Protein AF-A0A6I3IWI5-F1 (afdb_monomer)

Sequence (112 aa):
MCNDRTSLEQSLKHREGRLNKEKRYHQLMQEDYEQISSKSERFLNDVSELMRNSEERYFFQDLESQHYQTTQKVRTYFQEEEAYLRQKEQRLEDDKEHLQRLKKKEEDKDGR

Radius of gyration: 25.05 Å; Cα contacts (8 Å, |Δi|>4): 32; chains: 1; bounding box: 50×17×76 Å

Secondary structure (DSSP, 8-state):
-HHHHHHHHHHHHHHHHHHHHHHHHHHHHHHHHHHHHHHHHHHHHHHHHHTTTSTTHHHHHHHHHHHHHHHHHHHHHHHHHHHHHHHHHHHHHHHHHHHHHHHHHHHHHHT-

Nearest PDB structures (foldseek):
  2y3a-assembly1_B  TM=8.501E-01  e=1.413E+00  Mus musculus
  3vkh-assembly2_B  TM=6.302E-01  e=3.420E+00  Dictyostelium discoideum

Foldseek 3Di:
DVPVLVVLVVVLVVLVVVLVVLVVVLVVVVVVCVVVLVVVLVVLVVVLVVCVPPPCNVVSVVVNVVSVVVVVVVVVVSVVSVVVSVVSVVVSVVSVVVSVVVVVVVVVVVVD

Mean predicted aligned error: 6.17 Å

Solvent-accessible surface area (backbone atoms only — not comparable to full-atom values): 6100 Å² total; per-residue (Å²): 122,72,67,62,55,55,49,50,54,53,50,50,54,51,52,50,55,49,49,55,51,52,53,52,50,52,51,51,55,50,54,52,47,54,56,51,50,56,51,51,53,50,51,47,50,57,49,38,61,74,28,64,88,45,89,61,30,63,59,43,55,50,50,47,51,52,50,52,54,50,50,53,51,54,52,49,51,52,53,52,51,52,52,51,51,50,53,54,50,52,54,51,51,53,52,50,52,50,51,53,55,51,53,52,59,48,53,70,57,69,74,108

Structure (mmCIF, N/CA/C/O backbone):
data_AF-A0A6I3IWI5-F1
#
_entry.id   AF-A0A6I3IWI5-F1
#
loop_
_atom_site.group_PDB
_atom_site.id
_atom_site.type_symbol
_atom_site.label_atom_id
_atom_site.label_alt_id
_atom_site.label_comp_id
_atom_site.label_asym_id
_atom_site.label_entity_id
_atom_site.label_seq_id
_atom_site.pdbx_PDB_ins_code
_atom_site.Cartn_x
_atom_site.Cartn_y
_atom_site.Cartn_z
_atom_site.occupancy
_atom_site.B_iso_or_equiv
_atom_site.auth_seq_id
_atom_site.auth_comp_id
_atom_site.auth_asym_id
_atom_site.auth_atom_id
_atom_site.pdbx_PDB_model_num
ATOM 1 N N . MET A 1 1 ? 23.553 8.649 -32.113 1.00 50.28 1 MET A N 1
ATOM 2 C CA . MET A 1 1 ? 22.478 7.781 -31.583 1.00 50.28 1 MET A CA 1
ATOM 3 C C . MET A 1 1 ? 22.813 7.139 -30.224 1.00 50.28 1 MET A C 1
ATOM 5 O O . MET A 1 1 ? 21.903 6.692 -29.551 1.00 50.28 1 MET A O 1
ATOM 9 N N . CYS A 1 2 ? 24.069 7.157 -29.744 1.00 54.78 2 CYS A N 1
ATOM 10 C CA . CYS A 1 2 ? 24.468 6.491 -28.486 1.00 54.78 2 CYS A CA 1
ATOM 11 C C . CYS A 1 2 ? 23.972 7.171 -27.178 1.00 54.78 2 CYS A C 1
ATOM 13 O O . CYS A 1 2 ? 23.863 6.526 -26.132 1.00 54.78 2 CYS A O 1
ATOM 15 N N . ASN A 1 3 ? 23.646 8.469 -27.226 1.00 61.12 3 ASN A N 1
ATOM 16 C CA . ASN A 1 3 ? 23.264 9.246 -26.036 1.00 61.12 3 ASN A CA 1
ATOM 17 C C . ASN A 1 3 ? 21.834 8.944 -25.558 1.00 61.12 3 ASN A C 1
ATOM 19 O O . ASN A 1 3 ? 21.601 8.869 -24.352 1.00 61.12 3 ASN A O 1
ATOM 23 N N . ASP A 1 4 ? 20.902 8.695 -26.482 1.00 68.94 4 ASP A N 1
ATOM 24 C CA . ASP A 1 4 ? 19.492 8.457 -26.149 1.00 68.94 4 ASP A CA 1
ATOM 25 C C . ASP A 1 4 ? 1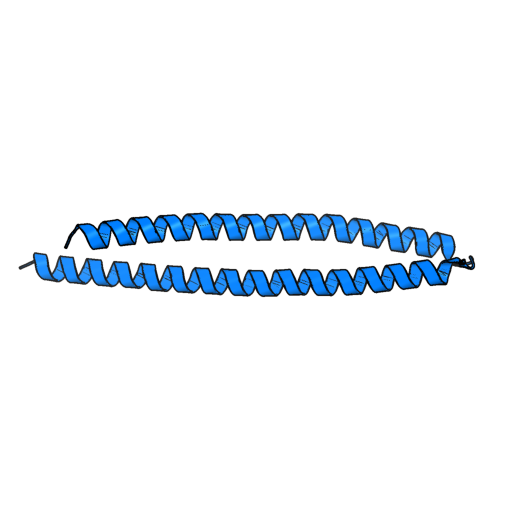9.295 7.084 -25.489 1.00 68.94 4 ASP A C 1
ATOM 27 O O . ASP A 1 4 ? 18.553 6.956 -24.517 1.00 68.94 4 ASP A O 1
ATOM 31 N N . ARG A 1 5 ? 20.041 6.065 -25.940 1.00 72.75 5 ARG A N 1
ATOM 32 C CA . ARG A 1 5 ? 20.016 4.710 -25.364 1.00 72.7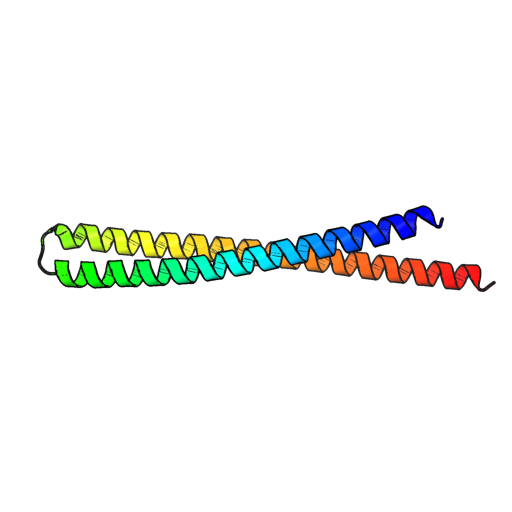5 5 ARG A CA 1
ATOM 33 C C . ARG A 1 5 ? 20.565 4.671 -23.941 1.00 72.75 5 ARG A C 1
ATOM 35 O O . ARG A 1 5 ? 19.932 4.113 -23.049 1.00 72.75 5 ARG A O 1
ATOM 42 N N . THR A 1 6 ? 21.722 5.294 -23.730 1.00 76.69 6 THR A N 1
ATOM 43 C CA . THR A 1 6 ? 22.362 5.364 -22.408 1.00 76.69 6 THR A CA 1
ATOM 44 C C . THR A 1 6 ? 21.481 6.138 -21.421 1.00 76.69 6 THR A C 1
ATOM 46 O O . THR A 1 6 ? 21.349 5.749 -20.261 1.00 76.69 6 THR A O 1
ATOM 49 N N . SER A 1 7 ? 20.814 7.199 -21.890 1.00 83.62 7 SER A N 1
ATOM 50 C CA . SER A 1 7 ? 19.838 7.951 -21.094 1.00 83.62 7 SER A CA 1
ATOM 51 C C . SER A 1 7 ? 18.613 7.101 -20.728 1.00 83.62 7 SER A C 1
ATOM 53 O O . SER A 1 7 ? 18.188 7.098 -19.569 1.00 83.62 7 SER A O 1
ATOM 55 N N . LEU A 1 8 ? 18.085 6.315 -21.674 1.00 84.75 8 LEU A N 1
ATOM 56 C CA . LEU A 1 8 ? 16.951 5.421 -21.436 1.00 84.75 8 LEU A CA 1
ATOM 57 C C . LEU A 1 8 ? 17.292 4.317 -20.419 1.00 84.75 8 LEU A C 1
ATOM 59 O O . LEU A 1 8 ? 16.519 4.067 -19.498 1.00 84.75 8 LEU A O 1
ATOM 63 N N . GLU A 1 9 ? 18.471 3.704 -20.531 1.00 89.00 9 GLU A N 1
ATOM 64 C CA . GLU A 1 9 ? 18.971 2.697 -19.583 1.00 89.00 9 GLU A CA 1
ATOM 65 C C . GLU A 1 9 ? 19.094 3.245 -18.157 1.00 89.00 9 GLU A C 1
ATOM 67 O O . GLU A 1 9 ? 18.645 2.614 -17.196 1.00 89.00 9 GLU A O 1
ATOM 72 N N . GLN A 1 10 ? 19.671 4.441 -18.010 1.00 90.38 10 GLN A N 1
ATOM 73 C CA . GLN A 1 10 ? 19.795 5.104 -16.712 1.00 90.38 10 GLN A CA 1
ATOM 74 C C . GLN A 1 10 ? 18.425 5.460 -16.126 1.00 90.38 10 GLN A C 1
ATOM 76 O O . GLN A 1 10 ? 18.193 5.249 -14.933 1.00 90.38 10 GLN A O 1
ATOM 81 N N . SER A 1 11 ? 17.504 5.946 -16.964 1.00 91.81 11 SER A N 1
ATOM 82 C CA . SER A 1 11 ? 16.126 6.253 -16.572 1.00 91.81 11 SER A CA 1
ATOM 83 C C . SER A 1 11 ? 15.387 5.008 -16.073 1.00 91.81 11 SER A C 1
ATOM 85 O O . SER A 1 11 ? 14.784 5.040 -14.997 1.00 91.81 11 SER A O 1
ATOM 87 N N . LEU A 1 12 ? 15.494 3.882 -16.787 1.00 94.06 12 LEU A N 1
ATOM 88 C CA . LEU A 1 12 ? 14.871 2.619 -16.384 1.00 94.06 12 LEU A CA 1
ATOM 89 C C . LEU A 1 12 ? 15.437 2.097 -15.069 1.00 94.06 12 LEU A C 1
ATOM 91 O O . LEU A 1 12 ? 14.666 1.767 -14.170 1.00 94.06 12 LEU A O 1
ATOM 95 N N . LYS A 1 13 ? 16.763 2.113 -14.906 1.00 94.88 13 LYS A N 1
ATOM 96 C CA . LYS A 1 13 ? 17.412 1.711 -13.652 1.00 94.88 13 LYS A CA 1
ATOM 97 C C . LYS A 1 13 ? 16.968 2.582 -12.475 1.00 94.88 13 LYS A C 1
ATOM 99 O O . LYS A 1 13 ? 16.735 2.079 -11.376 1.00 94.88 13 LYS A O 1
ATOM 104 N N . HIS A 1 14 ? 16.834 3.891 -12.689 1.00 94.19 14 HIS A N 1
ATOM 105 C CA . HIS A 1 14 ? 16.351 4.803 -11.656 1.00 94.19 14 HIS A CA 1
ATOM 106 C C . HIS A 1 14 ? 14.885 4.524 -11.289 1.00 94.19 14 HIS A C 1
ATOM 108 O O . HIS A 1 14 ? 14.552 4.439 -10.105 1.00 94.19 14 HIS A O 1
ATOM 114 N N . ARG A 1 15 ? 14.015 4.341 -12.290 1.00 95.69 15 ARG A N 1
ATOM 115 C CA . ARG A 1 15 ? 12.596 4.004 -12.092 1.00 95.69 15 ARG A CA 1
ATOM 116 C C . ARG A 1 15 ? 12.417 2.666 -11.380 1.00 95.69 15 ARG A C 1
ATOM 118 O O . ARG A 1 15 ? 11.603 2.587 -10.469 1.00 95.69 15 ARG A O 1
ATOM 125 N N . GLU A 1 16 ? 13.208 1.659 -11.735 1.00 97.06 16 GLU A N 1
ATOM 126 C CA . GLU A 1 16 ? 13.235 0.354 -11.070 1.00 97.06 16 GLU A CA 1
ATOM 127 C C . GLU A 1 16 ? 13.646 0.472 -9.600 1.00 97.06 16 GLU A C 1
ATOM 129 O O . GLU A 1 16 ? 12.948 -0.016 -8.712 1.00 97.06 16 GLU A O 1
ATOM 134 N N . GLY A 1 17 ? 14.738 1.189 -9.316 1.00 97.44 17 GLY A N 1
ATOM 135 C CA . GLY A 1 17 ? 15.185 1.425 -7.943 1.00 97.44 17 GLY A CA 1
ATOM 136 C C . GLY A 1 17 ? 14.132 2.147 -7.097 1.00 97.44 17 GLY A C 1
ATOM 137 O O . GLY A 1 17 ? 13.908 1.790 -5.938 1.00 97.44 17 GLY A O 1
ATOM 138 N N . ARG A 1 18 ? 13.441 3.130 -7.685 1.00 97.06 18 ARG A N 1
ATOM 139 C CA . ARG A 1 18 ? 12.321 3.821 -7.036 1.00 97.06 18 ARG A CA 1
ATOM 140 C C . ARG A 1 18 ? 11.140 2.896 -6.773 1.00 97.06 18 ARG A C 1
ATOM 142 O O . ARG A 1 18 ? 10.649 2.883 -5.650 1.00 97.06 18 ARG A O 1
ATOM 149 N N . LEU A 1 19 ? 10.720 2.118 -7.768 1.00 97.38 19 LEU A N 1
ATOM 150 C CA . LEU A 1 19 ? 9.610 1.177 -7.637 1.00 97.38 19 LEU A CA 1
ATOM 151 C C . LEU A 1 19 ? 9.881 0.141 -6.542 1.00 97.38 19 LEU A C 1
ATOM 153 O O . LEU A 1 19 ? 9.021 -0.102 -5.703 1.00 97.38 19 LEU A O 1
ATOM 157 N N . ASN A 1 20 ? 11.097 -0.404 -6.486 1.00 97.81 20 ASN A N 1
ATOM 158 C CA . ASN A 1 20 ? 11.494 -1.348 -5.441 1.00 97.81 20 ASN A CA 1
ATOM 159 C C . ASN A 1 20 ? 11.447 -0.717 -4.045 1.00 97.81 20 ASN A C 1
ATOM 161 O O . ASN A 1 20 ? 11.006 -1.353 -3.087 1.00 97.81 20 ASN A O 1
ATOM 165 N N . LYS A 1 21 ? 11.867 0.548 -3.918 1.00 97.81 21 LYS A N 1
ATOM 166 C CA . LYS A 1 21 ? 11.768 1.287 -2.655 1.00 97.81 21 LYS A CA 1
ATOM 167 C C . LYS A 1 21 ? 10.312 1.539 -2.256 1.00 97.81 21 LYS A C 1
ATOM 169 O O . LYS A 1 21 ? 9.979 1.345 -1.091 1.00 97.81 21 LYS A O 1
ATOM 174 N N . GLU A 1 22 ? 9.467 1.953 -3.199 1.00 97.38 22 GLU A N 1
ATOM 175 C CA . GLU A 1 22 ? 8.033 2.186 -2.976 1.00 97.38 22 GLU A CA 1
ATOM 176 C C . GLU A 1 22 ? 7.328 0.888 -2.543 1.00 97.38 22 GLU A C 1
ATOM 178 O O . GLU A 1 22 ? 6.661 0.880 -1.512 1.00 97.38 22 GLU A O 1
ATOM 183 N N . LYS A 1 23 ? 7.580 -0.236 -3.230 1.00 97.94 23 LYS A N 1
ATOM 184 C CA . LYS A 1 23 ? 7.074 -1.569 -2.853 1.00 97.94 23 LYS A CA 1
ATOM 185 C C . LYS A 1 23 ? 7.496 -1.990 -1.448 1.00 97.94 23 LYS A C 1
ATOM 187 O O . LYS A 1 23 ? 6.664 -2.424 -0.660 1.00 97.94 23 LYS A O 1
ATOM 192 N N . ARG A 1 24 ? 8.782 -1.838 -1.119 1.00 97.69 24 ARG A N 1
ATOM 193 C CA . ARG A 1 24 ? 9.294 -2.182 0.213 1.00 97.69 24 ARG A CA 1
ATOM 194 C C . ARG A 1 24 ? 8.656 -1.323 1.303 1.00 97.69 24 ARG A C 1
ATOM 196 O O . ARG A 1 24 ? 8.330 -1.832 2.367 1.00 97.69 24 ARG A O 1
ATOM 203 N N . TYR A 1 25 ? 8.503 -0.025 1.053 1.00 96.88 25 TYR A N 1
ATOM 204 C CA . TYR A 1 25 ? 7.864 0.875 2.007 1.00 96.88 25 TYR A CA 1
ATOM 205 C C . TYR A 1 25 ? 6.392 0.512 2.219 1.00 96.88 25 TYR A C 1
ATOM 207 O O . TYR A 1 25 ? 5.939 0.455 3.355 1.00 96.88 25 TYR A O 1
ATOM 215 N N . HIS A 1 26 ? 5.675 0.203 1.139 1.00 97.06 26 HIS A N 1
ATOM 216 C CA . HIS A 1 26 ? 4.293 -0.259 1.197 1.00 97.06 26 HIS A CA 1
ATOM 217 C C . HIS A 1 26 ? 4.141 -1.531 2.048 1.00 97.06 26 HIS A C 1
ATOM 219 O O . HIS A 1 26 ? 3.300 -1.560 2.941 1.00 97.06 26 HIS A O 1
ATOM 225 N N . GLN A 1 27 ? 5.005 -2.532 1.841 1.00 97.06 27 GLN A N 1
ATOM 226 C CA . GLN A 1 27 ? 5.020 -3.761 2.647 1.00 97.06 27 GLN A CA 1
ATOM 227 C C . GLN A 1 27 ? 5.249 -3.477 4.135 1.00 97.06 27 GLN A C 1
ATOM 229 O O . GLN A 1 27 ? 4.474 -3.934 4.967 1.00 97.06 27 GLN A O 1
ATOM 234 N N . LEU A 1 28 ? 6.261 -2.669 4.470 1.00 97.81 28 LEU A N 1
ATOM 235 C CA . LEU A 1 28 ? 6.547 -2.302 5.862 1.00 97.81 28 LEU A CA 1
ATOM 236 C C . LEU A 1 28 ? 5.367 -1.577 6.518 1.00 97.81 28 LEU A C 1
ATOM 238 O O . LEU A 1 28 ? 4.986 -1.899 7.636 1.00 97.81 28 LEU A O 1
ATOM 242 N N . MET A 1 29 ? 4.758 -0.625 5.808 1.00 96.94 29 MET A N 1
ATOM 243 C CA . MET A 1 29 ? 3.594 0.105 6.309 1.00 96.94 29 MET A CA 1
ATOM 244 C C . MET A 1 29 ? 2.399 -0.816 6.563 1.00 96.94 29 MET A C 1
ATOM 246 O O . MET A 1 29 ? 1.674 -0.617 7.539 1.00 96.94 29 MET A O 1
ATOM 250 N N . GLN A 1 30 ? 2.189 -1.809 5.698 1.00 97.00 30 GLN A N 1
ATOM 251 C CA . GLN A 1 30 ? 1.135 -2.796 5.881 1.00 97.00 30 GLN A CA 1
ATOM 252 C C . GLN A 1 30 ? 1.412 -3.689 7.098 1.00 97.00 30 GLN A C 1
ATOM 254 O O . GLN A 1 30 ? 0.530 -3.847 7.940 1.00 97.00 30 GLN A O 1
ATOM 259 N N . GLU A 1 31 ? 2.634 -4.208 7.239 1.00 97.00 31 GLU A N 1
ATOM 260 C CA . GLU A 1 31 ? 3.045 -5.028 8.387 1.00 97.00 31 GLU A CA 1
ATOM 261 C C . GLU A 1 31 ? 2.913 -4.268 9.717 1.00 97.00 31 GLU A C 1
ATOM 263 O O . GLU A 1 31 ? 2.364 -4.795 10.689 1.00 97.00 31 GLU A O 1
ATOM 268 N N . ASP A 1 32 ? 3.373 -3.015 9.764 1.00 97.25 32 ASP A N 1
ATOM 269 C CA . ASP A 1 32 ? 3.261 -2.156 10.946 1.00 97.25 32 ASP A CA 1
ATOM 270 C C . ASP A 1 32 ? 1.791 -1.908 11.308 1.00 97.25 32 ASP A C 1
ATOM 272 O O . ASP A 1 32 ? 1.398 -1.994 12.479 1.00 97.25 32 ASP A O 1
ATOM 276 N N . TYR A 1 33 ? 0.952 -1.646 10.303 1.00 96.56 33 TYR A N 1
ATOM 277 C CA . TYR A 1 33 ? -0.476 -1.451 10.514 1.00 96.56 33 TYR A CA 1
ATOM 278 C C . TYR A 1 33 ? -1.168 -2.721 11.023 1.00 96.56 33 TYR A C 1
ATOM 280 O O . TYR A 1 33 ? -1.967 -2.650 11.957 1.00 96.56 33 TYR A O 1
ATOM 288 N N . GLU A 1 34 ? -0.867 -3.889 10.457 1.00 95.81 34 GLU A N 1
ATOM 289 C CA . GLU A 1 34 ? -1.421 -5.176 10.898 1.00 95.81 34 GLU A CA 1
ATOM 290 C C . GLU A 1 34 ? -1.042 -5.485 12.354 1.00 95.81 34 GLU A C 1
ATOM 292 O O . GLU A 1 34 ? -1.887 -5.895 13.155 1.00 95.81 34 GLU A O 1
ATOM 297 N N . GLN A 1 35 ? 0.201 -5.197 12.745 1.00 96.62 35 GLN A N 1
ATOM 298 C CA . GLN A 1 35 ? 0.639 -5.353 14.130 1.00 96.62 35 GLN A CA 1
ATOM 299 C C . GLN A 1 35 ? -0.098 -4.416 15.093 1.00 96.62 35 GLN A C 1
ATOM 301 O O . GLN A 1 35 ? -0.511 -4.842 16.177 1.00 96.62 35 GLN A O 1
ATOM 306 N N . ILE A 1 36 ? -0.251 -3.138 14.734 1.00 95.75 36 ILE A N 1
ATOM 307 C CA . ILE A 1 36 ? -0.923 -2.144 15.583 1.00 95.75 36 ILE A CA 1
ATOM 308 C C . ILE A 1 36 ? -2.424 -2.429 15.667 1.00 95.75 36 ILE A C 1
ATOM 310 O O . ILE A 1 36 ? -2.983 -2.428 16.765 1.00 95.75 36 ILE A O 1
ATOM 314 N N . SER A 1 37 ? -3.069 -2.713 14.535 1.00 95.44 37 SER A N 1
ATOM 315 C CA . SER A 1 37 ? -4.502 -3.018 14.482 1.00 95.44 37 SER A CA 1
ATOM 316 C C . SER A 1 37 ? -4.836 -4.257 15.309 1.00 95.44 37 SER A C 1
ATOM 318 O O . SER A 1 37 ? -5.728 -4.179 16.145 1.00 95.44 37 SER A O 1
ATOM 320 N N . SER A 1 38 ? -4.046 -5.335 15.225 1.00 95.31 38 SER A N 1
ATOM 321 C CA . SER A 1 38 ? -4.249 -6.527 16.064 1.00 95.31 38 SER A CA 1
ATOM 322 C C . SER A 1 38 ? -4.115 -6.252 17.569 1.00 95.31 38 SER A C 1
ATOM 324 O O . SER A 1 38 ? -4.802 -6.876 18.382 1.00 95.31 38 SER A O 1
ATOM 326 N N . LYS A 1 39 ? -3.224 -5.339 17.978 1.00 96.31 39 LYS A N 1
ATOM 327 C CA . LYS A 1 39 ? -3.105 -4.927 19.390 1.00 96.31 39 LYS A CA 1
ATOM 328 C C . LYS A 1 39 ? -4.304 -4.088 19.828 1.00 96.31 39 LYS A C 1
ATOM 330 O O . LYS A 1 39 ? -4.809 -4.290 20.926 1.00 96.31 39 LYS A O 1
ATOM 335 N N . SER A 1 40 ? -4.752 -3.172 18.974 1.00 94.56 40 SER A N 1
ATOM 336 C CA . SER A 1 40 ? -5.932 -2.343 19.226 1.00 94.56 40 SER A CA 1
ATOM 337 C C . SER A 1 40 ? -7.207 -3.182 19.315 1.00 94.56 40 SER A C 1
ATOM 339 O O . SER A 1 40 ? -8.008 -2.953 20.212 1.00 94.56 40 SER A O 1
ATOM 341 N N . GLU A 1 41 ? -7.387 -4.156 18.426 1.00 93.94 41 GLU A N 1
ATOM 342 C CA . GLU A 1 41 ? -8.517 -5.089 18.444 1.00 93.94 41 GLU A CA 1
ATOM 343 C C . GLU A 1 41 ? -8.546 -5.887 19.752 1.00 93.94 41 GLU A C 1
ATOM 345 O O . GLU A 1 41 ? -9.563 -5.913 20.437 1.00 93.94 41 GLU A O 1
ATOM 350 N N . ARG A 1 42 ? -7.401 -6.451 20.164 1.00 94.00 42 ARG A N 1
ATOM 351 C CA . ARG A 1 42 ? -7.279 -7.137 21.460 1.00 94.00 42 ARG A CA 1
ATOM 352 C C . ARG A 1 42 ? -7.642 -6.234 22.634 1.00 94.00 42 ARG A C 1
ATOM 354 O O . ARG A 1 42 ? -8.448 -6.626 23.464 1.00 94.00 42 ARG A O 1
ATOM 361 N N . PHE A 1 43 ? -7.101 -5.018 22.674 1.00 93.62 43 PHE A N 1
ATOM 362 C CA . PHE A 1 43 ? -7.421 -4.055 23.727 1.00 93.62 43 PHE A CA 1
ATOM 363 C C . PHE A 1 43 ? -8.922 -3.736 23.789 1.00 93.62 43 PHE A C 1
ATOM 365 O O . PHE A 1 43 ? -9.502 -3.723 24.872 1.00 93.62 43 PHE A O 1
ATOM 372 N N . LEU A 1 44 ? -9.557 -3.487 22.640 1.00 92.12 44 LEU A N 1
ATOM 373 C CA . LEU A 1 44 ? -10.987 -3.181 22.582 1.00 92.12 44 LEU A CA 1
ATOM 374 C C . LEU A 1 44 ? -11.837 -4.368 23.040 1.00 92.12 44 LEU A C 1
ATOM 376 O O . LEU A 1 44 ? -12.806 -4.156 23.769 1.00 92.12 44 LEU A O 1
ATOM 380 N N . ASN A 1 45 ? -11.447 -5.592 22.686 1.00 89.38 45 ASN A N 1
ATOM 381 C CA . ASN A 1 45 ? -12.116 -6.807 23.146 1.00 89.38 45 ASN A CA 1
ATOM 382 C C . ASN A 1 45 ? -11.979 -6.976 24.664 1.00 89.38 45 ASN A C 1
ATOM 384 O O . ASN 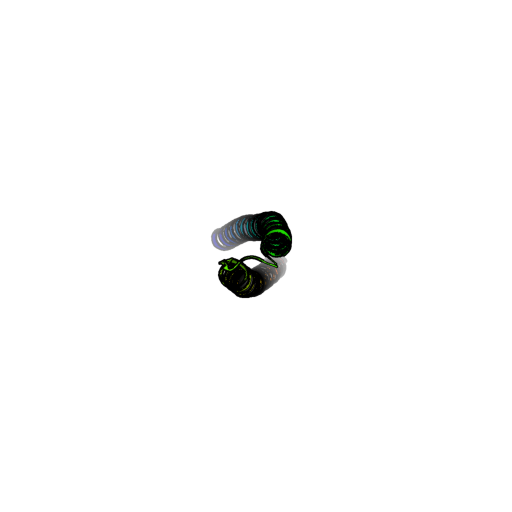A 1 45 ? -12.992 -7.101 25.351 1.00 89.38 45 ASN A O 1
ATOM 388 N N . ASP A 1 46 ? -10.757 -6.888 25.197 1.00 91.56 46 ASP A N 1
ATOM 389 C CA . ASP A 1 46 ? -10.484 -7.041 26.631 1.00 91.56 46 ASP A CA 1
ATOM 390 C C . ASP A 1 46 ? -11.275 -6.015 27.461 1.00 91.56 46 ASP A C 1
ATOM 392 O O . ASP A 1 46 ? -11.905 -6.348 28.468 1.00 91.56 46 ASP A O 1
ATOM 396 N N . VAL A 1 47 ? -11.294 -4.750 27.027 1.00 90.50 47 VAL A N 1
ATOM 397 C CA . VAL A 1 47 ? -12.035 -3.697 27.735 1.00 90.50 47 VAL A CA 1
ATOM 398 C C . VAL A 1 47 ? -13.547 -3.876 27.588 1.00 90.50 47 VAL A C 1
ATOM 400 O O . VAL A 1 47 ? -14.274 -3.690 28.565 1.00 90.50 47 VAL A O 1
ATOM 403 N N . SER A 1 48 ? -14.037 -4.283 26.414 1.00 87.62 48 SER A N 1
ATOM 404 C CA . SER A 1 48 ? -15.464 -4.569 26.207 1.00 87.62 48 SER A CA 1
ATOM 405 C C . SER A 1 48 ? -15.955 -5.719 27.089 1.00 87.62 48 SER A C 1
ATOM 407 O O . SER A 1 48 ? -17.076 -5.666 27.601 1.00 87.62 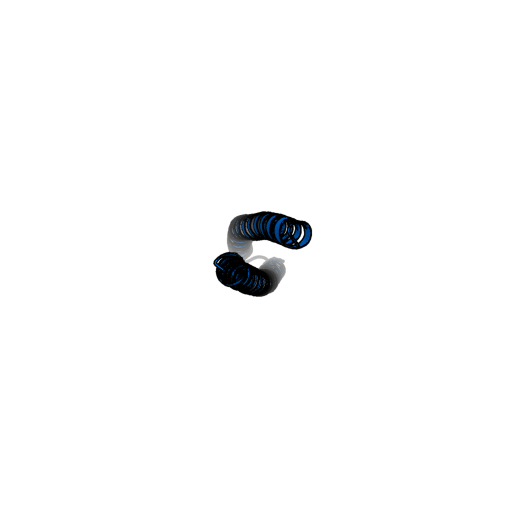48 SER A O 1
ATOM 409 N N . GLU A 1 49 ? -15.121 -6.737 27.317 1.00 88.88 49 GLU A N 1
ATOM 410 C CA . GLU A 1 49 ? -15.421 -7.828 28.247 1.00 88.88 49 GLU A CA 1
ATOM 411 C C . GLU A 1 49 ? -15.484 -7.347 29.701 1.00 88.88 49 GLU A C 1
ATOM 413 O O . GLU A 1 49 ? -16.438 -7.677 30.413 1.00 88.88 49 GLU A O 1
ATOM 418 N N . LEU A 1 50 ? -14.523 -6.524 30.136 1.00 89.69 50 LEU A N 1
ATOM 419 C CA . LEU A 1 50 ? -14.509 -5.949 31.487 1.00 89.69 50 LEU A CA 1
ATOM 420 C C . LEU A 1 50 ? -15.725 -5.049 31.746 1.00 89.69 50 LEU A C 1
ATOM 422 O O . LEU A 1 50 ? -16.314 -5.091 32.827 1.00 89.69 50 LEU A O 1
ATOM 426 N N . MET A 1 51 ? -16.132 -4.274 30.741 1.00 88.81 51 MET A N 1
ATOM 427 C CA . MET A 1 51 ? -17.242 -3.321 30.825 1.00 88.81 51 MET A CA 1
ATOM 428 C C . MET A 1 51 ? -18.604 -3.934 30.476 1.00 88.81 51 MET A C 1
ATOM 430 O O . MET A 1 51 ? -19.607 -3.230 30.415 1.00 88.81 51 MET A O 1
ATOM 434 N N . ARG A 1 52 ? -18.701 -5.256 30.269 1.00 85.50 52 ARG A N 1
ATOM 435 C CA . ARG A 1 52 ? -19.919 -5.911 29.748 1.00 85.50 52 ARG A CA 1
ATOM 436 C C . ARG A 1 52 ? -21.186 -5.658 30.576 1.00 85.50 52 ARG A C 1
ATOM 438 O O . ARG A 1 52 ? -22.292 -5.732 30.036 1.00 85.50 52 ARG A O 1
ATOM 445 N N . ASN A 1 53 ? -21.033 -5.401 31.872 1.00 90.62 53 ASN A N 1
ATOM 446 C CA . ASN A 1 53 ? -22.139 -5.135 32.795 1.00 90.62 53 ASN A CA 1
ATOM 447 C C . ASN A 1 53 ? -22.177 -3.673 33.275 1.00 90.62 53 ASN A C 1
ATOM 449 O O . ASN A 1 53 ? -22.916 -3.374 34.211 1.00 90.62 53 ASN A O 1
ATOM 453 N N . SER A 1 54 ? -21.372 -2.789 32.682 1.00 90.56 54 SER A N 1
ATOM 454 C CA . SER A 1 54 ? -21.342 -1.365 33.006 1.00 90.56 54 SER A CA 1
ATOM 455 C C . SER A 1 54 ? -22.163 -0.553 31.995 1.00 90.56 54 SER A C 1
ATOM 457 O O . SER A 1 54 ? -22.469 -1.024 30.895 1.00 90.56 54 SER A O 1
ATOM 459 N N . GLU A 1 55 ? -22.545 0.670 32.364 1.00 86.19 55 GLU A N 1
ATOM 460 C CA . GLU A 1 55 ? -23.285 1.576 31.472 1.00 86.19 55 GLU A CA 1
ATOM 461 C C . GLU A 1 55 ? -22.418 2.037 30.285 1.00 86.19 55 GLU A C 1
ATOM 463 O O . GLU A 1 55 ? -22.927 2.324 29.201 1.00 86.19 55 GLU A O 1
ATOM 468 N N . GLU A 1 56 ? -21.093 2.016 30.448 1.00 86.19 56 GLU A N 1
ATOM 469 C CA . GLU A 1 56 ? -20.105 2.367 29.428 1.00 86.19 56 GLU A CA 1
ATOM 470 C C . GLU A 1 56 ? -19.949 1.306 28.329 1.00 86.19 56 GLU A C 1
ATOM 472 O O . GLU A 1 56 ? -19.281 1.566 27.327 1.00 86.19 56 GLU A O 1
ATOM 477 N N . ARG A 1 57 ? -20.584 0.130 28.447 1.00 85.12 57 ARG A N 1
ATOM 478 C CA . ARG A 1 57 ? -20.533 -0.923 27.417 1.00 85.12 57 ARG A CA 1
ATOM 479 C C . ARG A 1 57 ? -20.843 -0.393 26.014 1.00 85.12 57 ARG A C 1
ATOM 481 O O . ARG A 1 57 ? -20.180 -0.777 25.053 1.00 85.12 57 ARG A O 1
ATOM 488 N N . TYR A 1 58 ? -21.839 0.484 25.893 1.00 84.06 58 TYR A N 1
ATOM 489 C CA . TYR A 1 58 ? -22.258 1.040 24.603 1.00 84.06 58 TYR A CA 1
ATOM 490 C C . TYR A 1 58 ? -21.166 1.888 23.944 1.00 84.06 58 TYR A C 1
ATOM 492 O O . TYR A 1 58 ? -21.021 1.857 22.726 1.00 84.06 58 TYR A O 1
ATOM 500 N N . PHE A 1 59 ? -20.369 2.602 24.742 1.00 87.31 59 PHE A N 1
ATOM 501 C CA . PHE A 1 59 ? -19.242 3.385 24.241 1.00 87.31 59 PHE A CA 1
ATOM 502 C C . PHE A 1 59 ? -18.160 2.478 23.641 1.00 87.31 59 PHE A C 1
ATOM 504 O O . PHE A 1 59 ? -17.668 2.740 22.547 1.00 87.31 59 PHE A O 1
ATOM 511 N N . PHE A 1 60 ? -17.830 1.372 24.312 1.00 86.88 60 PHE A N 1
ATOM 512 C CA . PHE A 1 60 ? -16.816 0.440 23.812 1.00 86.88 60 PHE A CA 1
ATOM 513 C C . PHE A 1 60 ? -17.279 -0.359 22.590 1.00 86.88 60 PHE A C 1
ATOM 515 O O . PHE A 1 60 ? -16.486 -0.566 21.676 1.00 86.88 60 PHE A O 1
ATOM 522 N N . GLN A 1 61 ? -18.564 -0.716 22.512 1.00 85.75 61 GLN A N 1
ATOM 523 C CA . GLN A 1 61 ? -19.141 -1.322 21.305 1.00 85.75 61 GLN A CA 1
ATOM 524 C C . GLN A 1 61 ? -19.088 -0.382 20.090 1.00 85.75 61 GLN A C 1
ATOM 526 O O . GLN A 1 61 ? -18.840 -0.827 18.965 1.00 85.75 61 GLN A O 1
ATOM 531 N N . ASP A 1 62 ? -19.298 0.922 20.297 1.00 91.38 62 ASP A N 1
ATOM 532 C CA . ASP A 1 62 ? -19.132 1.913 19.230 1.00 91.38 62 ASP A CA 1
ATOM 533 C C . ASP A 1 62 ? -17.660 2.037 18.809 1.00 91.38 62 ASP A C 1
ATOM 535 O O . ASP A 1 62 ? -17.354 1.995 17.618 1.00 91.38 62 ASP A O 1
ATOM 539 N N . LEU A 1 63 ? -16.725 2.084 19.764 1.00 91.56 63 LEU A N 1
ATOM 540 C CA . LEU A 1 63 ? -15.289 2.104 19.464 1.00 91.56 63 LEU A CA 1
ATOM 541 C C . LEU A 1 63 ? -14.820 0.861 18.694 1.00 91.56 63 LEU A C 1
ATOM 543 O O . LEU A 1 63 ? -14.043 0.992 17.749 1.00 91.56 63 LEU A O 1
ATOM 547 N N . GLU A 1 64 ? -15.298 -0.331 19.055 1.00 90.94 64 GLU A N 1
ATOM 548 C CA . GLU A 1 64 ? -15.037 -1.574 18.317 1.00 90.94 64 GLU A CA 1
ATOM 549 C C . GLU A 1 64 ? -15.551 -1.474 16.871 1.00 90.94 64 GLU A C 1
ATOM 551 O O . GLU A 1 64 ? -14.826 -1.764 15.913 1.00 90.94 64 GLU A O 1
ATOM 556 N N . SER A 1 65 ? -16.768 -0.953 16.693 1.00 92.44 65 SER A N 1
ATOM 557 C CA . SER A 1 65 ? -17.367 -0.730 15.373 1.00 92.44 65 SER A CA 1
ATOM 558 C C . SER A 1 65 ? -16.557 0.265 14.532 1.00 92.44 65 SER A C 1
ATOM 560 O O . SER A 1 65 ? -16.285 0.016 13.353 1.00 92.44 65 SER A O 1
ATOM 562 N N . GLN A 1 66 ? -16.118 1.376 15.128 1.00 94.44 66 GLN A N 1
ATOM 563 C CA . GLN A 1 66 ? -15.262 2.369 14.473 1.00 94.44 66 GLN A CA 1
ATOM 564 C C . GLN A 1 66 ? -13.888 1.791 14.110 1.00 94.44 66 GLN A C 1
ATOM 566 O O . GLN A 1 66 ? -13.366 2.063 13.021 1.00 94.44 66 GLN A O 1
ATOM 571 N N . HIS A 1 67 ? -13.308 0.968 14.988 1.00 94.94 67 HIS A N 1
ATOM 572 C CA . HIS A 1 67 ? -12.048 0.276 14.737 1.00 94.94 67 HIS A CA 1
ATOM 573 C C . HIS A 1 67 ? -12.162 -0.669 13.538 1.00 94.94 67 HIS A C 1
ATOM 575 O O . HIS A 1 67 ? -11.326 -0.618 12.630 1.00 94.94 67 HIS A O 1
ATOM 581 N N . TYR A 1 68 ? -13.230 -1.469 13.478 1.00 94.56 68 TYR A N 1
ATOM 582 C CA . 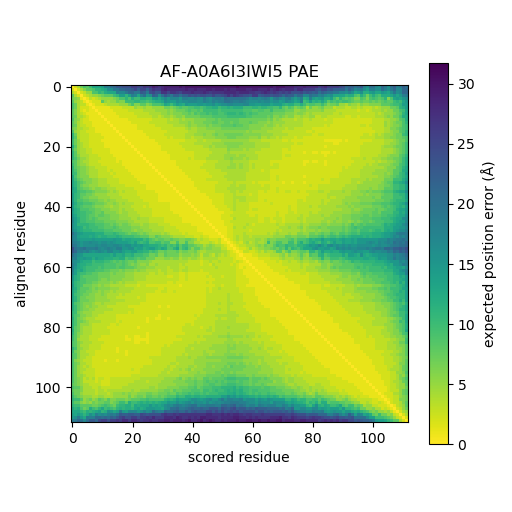TYR A 1 68 ? -13.492 -2.355 12.348 1.00 94.56 68 TYR A CA 1
ATOM 583 C C . TYR A 1 68 ? -13.638 -1.570 11.038 1.00 94.56 68 TYR A C 1
ATOM 585 O O . TYR A 1 68 ? -12.964 -1.873 10.051 1.00 94.56 68 TYR A O 1
ATOM 593 N N . GLN A 1 69 ? -14.458 -0.514 11.026 1.00 96.38 69 GLN A N 1
ATOM 594 C CA . GLN A 1 69 ? -14.655 0.321 9.836 1.00 96.38 69 GLN A CA 1
ATOM 595 C C . GLN A 1 69 ? -13.353 0.976 9.361 1.00 96.38 69 GLN A C 1
ATOM 597 O O . GLN A 1 69 ? -13.070 1.013 8.162 1.00 96.38 69 GLN A O 1
ATOM 602 N N . THR A 1 70 ? -12.544 1.480 10.293 1.00 96.00 70 THR A N 1
ATOM 603 C CA . THR A 1 70 ? -11.238 2.074 9.985 1.00 96.00 70 THR A CA 1
ATOM 604 C C . THR A 1 70 ? -10.294 1.028 9.402 1.00 96.00 70 THR A C 1
ATOM 606 O O . THR A 1 70 ? -9.658 1.283 8.381 1.00 96.00 70 THR A O 1
ATOM 609 N N . THR A 1 71 ? -10.273 -0.176 9.976 1.00 96.31 71 THR A N 1
ATOM 610 C CA . THR A 1 71 ? -9.475 -1.302 9.477 1.00 96.31 71 THR A CA 1
ATOM 611 C C . THR A 1 71 ? -9.841 -1.679 8.049 1.00 96.31 71 THR A C 1
ATOM 613 O O . THR A 1 71 ? -8.951 -1.867 7.220 1.00 96.31 71 THR A O 1
ATOM 616 N N . GLN A 1 72 ? -11.131 -1.713 7.708 1.00 96.06 72 GLN A N 1
ATOM 617 C CA 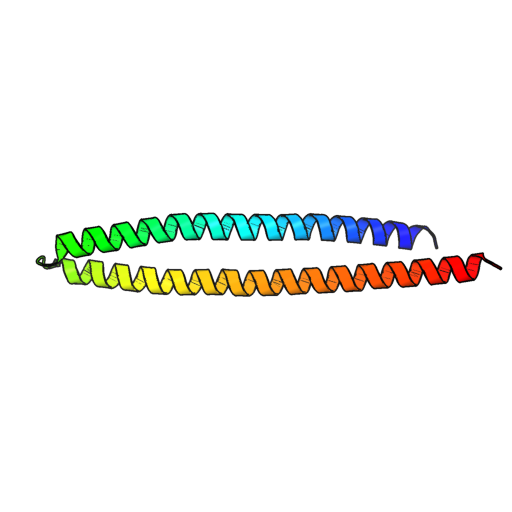. GLN A 1 72 ? -11.555 -1.973 6.329 1.00 96.06 72 GLN A CA 1
ATOM 618 C C . GLN A 1 72 ? -11.098 -0.875 5.360 1.00 96.06 72 GLN A C 1
ATOM 620 O O . GLN A 1 72 ? -10.611 -1.181 4.269 1.00 96.06 72 GLN A O 1
ATOM 625 N N . LYS A 1 73 ? -11.192 0.401 5.756 1.00 97.44 73 LYS A N 1
ATOM 626 C CA . LYS A 1 73 ? -10.725 1.526 4.926 1.00 97.44 73 LYS A CA 1
ATOM 627 C C . LYS A 1 73 ? -9.223 1.455 4.668 1.00 97.44 73 LYS A C 1
ATOM 629 O O . LYS A 1 73 ? -8.798 1.609 3.528 1.00 97.44 73 LYS A O 1
ATOM 634 N N . VAL A 1 74 ? -8.425 1.178 5.698 1.00 96.94 74 VAL A N 1
ATOM 635 C CA . VAL A 1 74 ? -6.968 1.066 5.546 1.00 96.94 74 VAL A CA 1
ATOM 636 C C . VAL A 1 74 ? -6.585 -0.155 4.704 1.00 96.94 74 VAL A C 1
ATOM 638 O O . VAL A 1 74 ? -5.724 -0.046 3.835 1.00 96.94 74 VAL A O 1
ATOM 641 N N . ARG A 1 75 ? -7.259 -1.300 4.878 1.00 95.62 75 ARG A N 1
ATOM 642 C CA . ARG A 1 75 ? -7.054 -2.473 4.007 1.00 95.62 75 ARG A CA 1
ATOM 643 C C . ARG A 1 75 ? -7.362 -2.162 2.545 1.00 95.62 75 ARG A C 1
ATOM 645 O O . ARG A 1 75 ? -6.597 -2.556 1.673 1.00 95.62 75 ARG A O 1
ATOM 652 N N . THR A 1 76 ? -8.442 -1.428 2.289 1.00 97.56 76 THR A N 1
ATOM 653 C CA . THR A 1 76 ? -8.804 -0.989 0.933 1.00 97.56 76 THR A CA 1
ATOM 654 C C . THR A 1 76 ? -7.717 -0.089 0.347 1.00 97.56 76 THR A C 1
ATOM 656 O O . THR A 1 76 ? -7.264 -0.332 -0.766 1.00 97.56 76 THR A O 1
ATOM 659 N N . TYR A 1 77 ? -7.220 0.882 1.122 1.00 96.94 77 TYR A N 1
ATOM 660 C CA . TYR A 1 77 ? -6.101 1.732 0.708 1.00 96.94 77 TYR A CA 1
ATOM 661 C C . TYR A 1 77 ? -4.863 0.910 0.318 1.00 96.94 77 TYR A C 1
ATOM 663 O O . TYR A 1 77 ? -4.274 1.147 -0.736 1.00 96.94 77 TYR A O 1
ATOM 671 N N . PHE A 1 78 ? -4.487 -0.091 1.122 1.00 97.62 78 PHE A N 1
ATOM 672 C CA . PHE A 1 78 ? -3.351 -0.945 0.776 1.00 97.62 78 PHE A CA 1
ATOM 673 C C . PHE A 1 78 ? -3.594 -1.748 -0.510 1.00 97.62 78 PHE A C 1
ATOM 675 O O . PHE A 1 78 ? -2.703 -1.830 -1.350 1.00 97.62 78 PHE A O 1
ATOM 682 N N . GLN A 1 79 ? -4.802 -2.272 -0.727 1.00 97.31 79 GLN A N 1
ATOM 683 C CA . GLN A 1 79 ? -5.143 -2.986 -1.964 1.00 97.31 79 GLN A CA 1
ATOM 684 C C . GLN A 1 79 ? -5.064 -2.086 -3.207 1.00 97.31 79 GLN A C 1
ATOM 686 O O . GLN A 1 79 ? -4.546 -2.504 -4.246 1.00 97.31 79 GLN A O 1
ATOM 691 N N . GLU A 1 80 ? -5.560 -0.852 -3.109 1.00 97.81 80 GLU A N 1
ATOM 692 C CA . GLU A 1 80 ? -5.499 0.136 -4.191 1.00 97.81 80 GLU A CA 1
ATOM 693 C C . GLU A 1 80 ? -4.051 0.522 -4.518 1.00 97.81 80 GLU A C 1
ATOM 695 O O . GLU A 1 80 ? -3.657 0.541 -5.689 1.00 97.81 80 GLU A O 1
ATOM 700 N N . GLU A 1 81 ? -3.233 0.761 -3.492 1.00 97.38 81 GLU A N 1
ATOM 701 C CA . GLU A 1 81 ? -1.817 1.083 -3.661 1.00 97.38 81 GLU A CA 1
ATOM 702 C C . GLU A 1 81 ? -1.038 -0.111 -4.248 1.00 97.38 81 GLU A C 1
ATOM 704 O O . GLU A 1 81 ? -0.222 0.065 -5.154 1.00 97.38 81 GLU A O 1
ATOM 709 N N . GLU A 1 82 ? -1.330 -1.348 -3.832 1.00 97.62 82 GLU A N 1
ATOM 710 C CA . GLU A 1 82 ? -0.719 -2.553 -4.407 1.00 97.62 82 GLU A CA 1
ATOM 711 C C . GLU A 1 82 ? -1.078 -2.710 -5.897 1.00 97.62 82 GLU A C 1
ATOM 713 O O . GLU A 1 82 ? -0.223 -3.035 -6.729 1.00 97.62 82 GLU A O 1
ATOM 718 N N . ALA A 1 83 ? -2.334 -2.446 -6.271 1.00 97.81 83 ALA A N 1
ATOM 719 C CA . ALA A 1 83 ? -2.763 -2.442 -7.669 1.00 97.81 83 ALA A CA 1
ATOM 720 C C . ALA A 1 83 ? -2.030 -1.364 -8.485 1.00 97.81 83 ALA A C 1
ATOM 722 O O . ALA A 1 83 ? -1.579 -1.627 -9.605 1.00 97.81 83 ALA A O 1
ATOM 723 N N . TYR A 1 84 ? -1.845 -0.174 -7.917 1.00 97.69 84 TYR A N 1
ATOM 724 C CA . TYR A 1 84 ? -1.086 0.905 -8.542 1.00 97.69 84 TYR A CA 1
ATOM 725 C C . TYR A 1 84 ? 0.399 0.550 -8.736 1.00 97.69 84 TYR A C 1
ATOM 727 O O . TYR A 1 84 ? 0.962 0.769 -9.816 1.00 97.69 84 TYR A O 1
ATOM 735 N N . LEU A 1 85 ? 1.035 -0.063 -7.734 1.00 97.88 85 LEU A N 1
ATOM 736 C CA . LEU A 1 85 ? 2.419 -0.536 -7.822 1.00 97.88 85 LEU A CA 1
ATOM 737 C C . LEU A 1 85 ? 2.584 -1.631 -8.885 1.00 97.88 85 LEU A C 1
ATOM 739 O O . LEU A 1 85 ? 3.563 -1.603 -9.635 1.00 97.88 85 LEU A O 1
ATOM 743 N N . ARG A 1 86 ? 1.614 -2.546 -9.014 1.00 97.8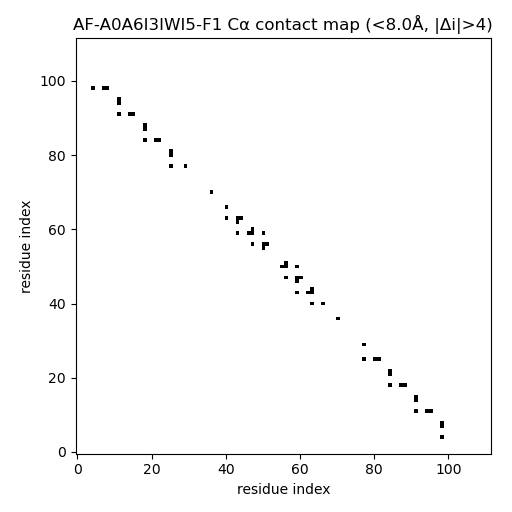1 86 ARG A N 1
ATOM 744 C CA . ARG A 1 86 ? 1.585 -3.548 -10.095 1.00 97.81 86 ARG A CA 1
ATOM 745 C C . ARG A 1 86 ? 1.486 -2.906 -11.480 1.00 97.81 86 ARG A C 1
ATOM 747 O O . ARG A 1 86 ? 2.201 -3.305 -12.393 1.00 97.81 86 ARG A O 1
ATOM 754 N N . GLN A 1 87 ? 0.668 -1.866 -11.646 1.00 97.81 87 GLN A N 1
ATOM 755 C CA . GLN A 1 87 ? 0.597 -1.138 -12.920 1.00 97.81 87 GLN A CA 1
ATOM 756 C C . GLN A 1 87 ? 1.915 -0.434 -13.267 1.00 97.81 87 GLN A C 1
ATOM 758 O O . GLN A 1 87 ? 2.327 -0.428 -14.427 1.00 97.81 87 GLN A O 1
ATOM 763 N N . LYS A 1 88 ? 2.592 0.164 -12.278 1.00 97.06 88 LYS A N 1
ATOM 764 C CA . LYS A 1 88 ? 3.923 0.762 -12.472 1.00 97.06 88 LYS A CA 1
ATOM 765 C C . LYS A 1 88 ? 4.959 -0.272 -12.902 1.00 97.06 88 LYS A C 1
ATOM 767 O O . LYS A 1 88 ? 5.776 0.029 -13.770 1.00 97.06 88 LYS A O 1
ATOM 772 N N . GLU A 1 89 ? 4.926 -1.453 -12.291 1.00 97.38 89 GLU A N 1
ATOM 773 C CA . GLU A 1 89 ? 5.798 -2.572 -12.643 1.00 97.38 89 GLU A CA 1
ATOM 774 C C . GLU A 1 89 ? 5.576 -3.027 -14.080 1.00 97.38 89 GLU A C 1
ATOM 776 O O . GLU A 1 89 ? 6.542 -3.113 -14.830 1.00 97.38 89 GLU A O 1
ATOM 781 N N . GLN A 1 90 ? 4.318 -3.202 -14.495 1.00 97.75 90 GLN A N 1
ATOM 782 C CA . GLN A 1 90 ? 4.009 -3.582 -15.872 1.00 97.75 90 GLN A CA 1
ATOM 783 C C . GLN A 1 90 ? 4.568 -2.571 -16.879 1.00 97.75 90 GLN A C 1
ATOM 785 O O . GLN A 1 90 ? 5.251 -2.954 -17.819 1.00 97.75 90 GLN A O 1
ATOM 790 N N . ARG A 1 91 ? 4.360 -1.266 -16.649 1.00 96.12 91 ARG A N 1
ATOM 791 C CA . ARG A 1 91 ? 4.905 -0.221 -17.537 1.00 96.12 91 ARG A CA 1
ATOM 792 C C . ARG A 1 91 ? 6.430 -0.244 -17.598 1.00 96.12 91 ARG A C 1
ATOM 794 O O . ARG A 1 91 ? 7.009 0.046 -18.636 1.00 96.12 91 ARG A O 1
ATOM 801 N N . LEU A 1 92 ? 7.086 -0.528 -16.473 1.00 95.94 92 LEU A N 1
ATOM 802 C CA . LEU A 1 92 ? 8.540 -0.651 -16.433 1.00 95.94 92 LEU A CA 1
ATOM 803 C C . LEU A 1 92 ? 9.013 -1.849 -17.267 1.00 95.94 92 LEU A C 1
ATOM 805 O O . LEU A 1 92 ? 10.029 -1.733 -17.948 1.00 95.94 92 LEU A O 1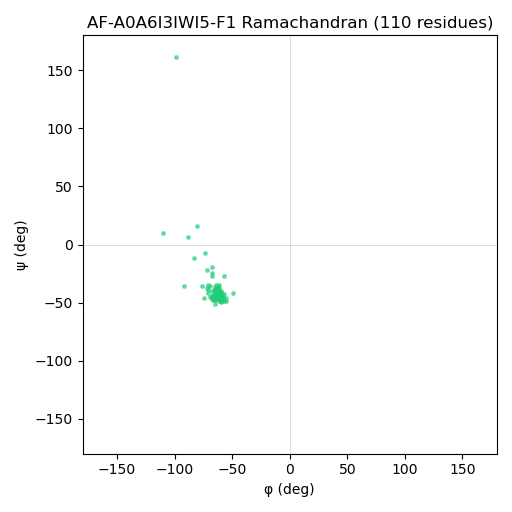
ATOM 809 N N . GLU A 1 93 ? 8.288 -2.964 -17.224 1.00 96.44 93 GLU A N 1
ATOM 810 C CA . GLU A 1 93 ? 8.595 -4.148 -18.025 1.00 96.44 93 GLU A CA 1
ATOM 811 C C . GLU A 1 93 ? 8.379 -3.889 -19.521 1.00 96.44 93 GLU A C 1
ATOM 813 O O . GLU A 1 93 ? 9.276 -4.151 -20.321 1.00 96.44 93 GLU A O 1
ATOM 818 N N . ASP A 1 94 ? 7.269 -3.245 -19.891 1.00 95.69 94 ASP A N 1
ATOM 819 C CA . ASP A 1 94 ? 7.000 -2.829 -21.273 1.00 95.69 94 ASP A CA 1
ATOM 820 C C . ASP A 1 94 ? 8.128 -1.924 -21.818 1.00 95.69 94 ASP A C 1
ATOM 822 O O . ASP A 1 94 ? 8.601 -2.092 -22.948 1.00 95.69 94 ASP A O 1
ATOM 826 N N . ASP A 1 95 ? 8.614 -0.982 -21.000 1.00 92.75 95 ASP A N 1
ATOM 827 C CA . ASP A 1 95 ? 9.713 -0.092 -21.381 1.00 92.75 95 ASP A CA 1
ATOM 828 C C . ASP A 1 95 ? 11.059 -0.841 -21.506 1.00 92.75 95 ASP A C 1
ATOM 830 O O . ASP A 1 95 ? 11.871 -0.531 -22.389 1.00 92.75 95 ASP A O 1
ATOM 834 N N . LYS A 1 96 ? 11.312 -1.846 -20.653 1.00 93.69 96 LYS A N 1
ATOM 835 C CA . LYS A 1 96 ? 12.493 -2.722 -20.753 1.00 93.69 96 LYS A CA 1
ATOM 836 C C . LYS A 1 96 ? 12.453 -3.558 -22.031 1.00 93.69 96 LYS A C 1
ATOM 838 O O . LYS A 1 96 ? 13.466 -3.634 -22.734 1.00 93.69 96 LYS A O 1
ATOM 843 N N . GLU A 1 97 ? 11.303 -4.135 -22.374 1.00 94.31 97 GLU A N 1
ATOM 844 C CA . GLU A 1 97 ? 11.118 -4.848 -23.640 1.00 94.31 97 GLU A CA 1
ATOM 845 C C . GLU A 1 97 ? 11.349 -3.929 -24.841 1.00 94.31 97 GLU A C 1
ATOM 847 O O . GLU A 1 97 ? 12.009 -4.313 -25.812 1.00 94.31 97 GLU A O 1
ATOM 852 N N . HIS A 1 98 ? 10.830 -2.699 -24.791 1.00 90.31 98 HIS A N 1
ATOM 853 C CA . HIS A 1 98 ? 11.041 -1.722 -25.853 1.00 90.31 98 HIS A CA 1
ATOM 854 C C . HIS A 1 98 ? 12.533 -1.438 -26.064 1.00 90.31 98 HIS A C 1
ATOM 856 O O . HIS A 1 98 ? 13.015 -1.488 -27.200 1.00 90.31 98 HIS A O 1
ATOM 862 N N . LEU A 1 99 ? 13.284 -1.228 -24.979 1.00 89.50 99 LEU A N 1
ATOM 863 C CA . LEU A 1 99 ? 14.733 -1.046 -25.036 1.00 89.50 99 LEU A CA 1
ATOM 864 C C . LEU A 1 99 ? 15.445 -2.262 -25.649 1.00 89.50 99 LEU A C 1
ATOM 866 O O . LEU A 1 99 ? 16.338 -2.088 -26.477 1.00 89.50 99 LEU A O 1
ATOM 870 N N . GLN A 1 100 ? 15.053 -3.489 -25.295 1.00 90.06 100 GLN A N 1
ATOM 871 C CA . GLN A 1 100 ? 15.630 -4.698 -25.897 1.00 90.06 100 GLN A CA 1
ATOM 872 C C . GLN A 1 100 ? 15.376 -4.765 -27.410 1.00 90.06 100 GLN A C 1
ATOM 874 O O . GLN A 1 100 ? 16.284 -5.081 -28.181 1.00 90.06 100 GLN A O 1
ATOM 879 N N . ARG A 1 101 ? 14.165 -4.409 -27.861 1.00 89.12 101 ARG A N 1
ATOM 880 C CA . ARG A 1 101 ? 13.835 -4.347 -29.295 1.00 89.12 101 ARG A CA 1
ATOM 881 C C . ARG A 1 101 ? 14.645 -3.273 -30.025 1.00 89.12 101 ARG A C 1
ATOM 883 O O . ARG A 1 101 ? 15.013 -3.490 -31.178 1.00 89.12 101 ARG A O 1
ATOM 890 N N . LEU A 1 102 ? 14.916 -2.132 -29.385 1.00 85.81 102 LEU A N 1
ATOM 891 C CA . LEU A 1 102 ? 15.784 -1.091 -29.944 1.00 85.81 102 LEU A CA 1
ATOM 892 C C . LEU A 1 102 ? 17.225 -1.586 -30.095 1.00 85.81 102 LEU A C 1
ATOM 894 O O . LEU A 1 102 ? 17.776 -1.459 -31.183 1.00 85.81 102 LEU A O 1
ATOM 898 N N . LYS A 1 103 ? 17.790 -2.225 -29.061 1.00 85.69 103 LYS A N 1
ATOM 899 C CA . LYS A 1 103 ? 19.149 -2.799 -29.103 1.00 85.69 103 LYS A CA 1
ATOM 900 C C . LYS A 1 103 ? 19.326 -3.772 -30.265 1.00 85.69 103 LYS A C 1
ATOM 902 O O . LYS A 1 103 ? 20.239 -3.609 -31.064 1.00 85.69 103 LYS A O 1
ATOM 907 N N . LYS A 1 104 ? 18.389 -4.709 -30.423 1.00 86.38 104 LYS A N 1
ATOM 908 C CA . LYS A 1 104 ? 18.426 -5.686 -31.519 1.00 86.38 104 LYS A CA 1
ATOM 909 C C . LYS A 1 104 ? 18.388 -5.022 -32.903 1.00 86.38 104 LYS A C 1
ATOM 911 O O . LYS A 1 104 ? 19.126 -5.408 -33.797 1.00 86.38 104 LYS A O 1
ATOM 916 N N . LYS A 1 105 ? 17.560 -3.984 -33.079 1.00 83.81 105 LYS A N 1
ATOM 917 C CA . LYS A 1 105 ? 17.481 -3.229 -34.343 1.00 83.81 105 LYS A CA 1
ATOM 918 C C . LYS A 1 105 ? 18.746 -2.425 -34.655 1.00 83.81 105 LYS A C 1
ATOM 920 O O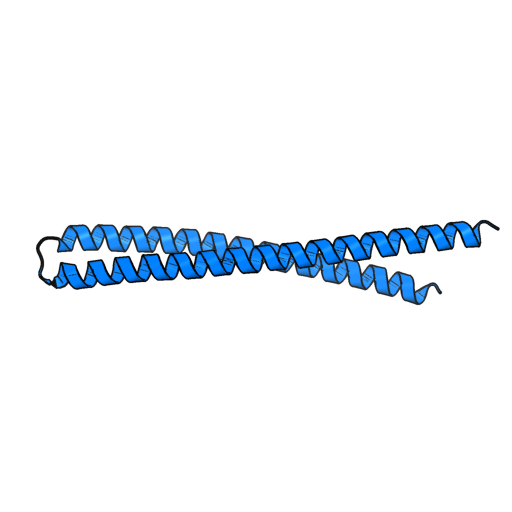 . LYS A 1 105 ? 18.962 -2.117 -35.823 1.00 83.81 105 LYS A O 1
ATOM 925 N N . GLU A 1 106 ? 19.513 -2.017 -33.646 1.00 79.62 106 GLU A N 1
ATOM 926 C CA . GLU A 1 106 ? 20.819 -1.371 -33.831 1.00 79.62 106 GLU A CA 1
ATOM 927 C C . GLU A 1 106 ? 21.876 -2.404 -34.240 1.00 79.62 106 GLU A C 1
ATOM 929 O O . GLU A 1 106 ? 22.564 -2.199 -35.233 1.00 79.62 106 GLU A O 1
ATOM 934 N N . GLU A 1 107 ? 21.931 -3.552 -33.557 1.00 77.12 107 GLU A N 1
ATOM 935 C CA . GLU A 1 107 ? 22.846 -4.659 -33.883 1.00 77.12 107 GLU A CA 1
ATOM 936 C C . GLU A 1 107 ? 22.625 -5.199 -35.308 1.00 77.12 107 GLU A C 1
ATOM 938 O O . GLU A 1 107 ? 23.580 -5.389 -36.058 1.00 77.12 107 GLU A O 1
ATOM 943 N N . ASP A 1 108 ? 21.364 -5.352 -35.727 1.00 76.94 108 ASP A N 1
ATOM 944 C CA . ASP A 1 108 ? 21.005 -5.785 -37.085 1.00 76.94 108 ASP A CA 1
ATOM 945 C C . ASP A 1 108 ? 21.358 -4.737 -38.168 1.00 76.94 108 ASP A C 1
ATOM 947 O O . ASP A 1 108 ? 21.432 -5.070 -39.355 1.00 76.94 108 ASP A O 1
ATOM 951 N N . LYS A 1 109 ? 21.550 -3.463 -37.790 1.00 68.06 109 LYS A N 1
ATOM 952 C CA . LYS A 1 109 ? 21.941 -2.370 -38.701 1.00 68.06 109 LYS A CA 1
ATOM 953 C C . LYS A 1 109 ? 23.453 -2.175 -38.788 1.00 68.06 109 LYS A C 1
ATOM 955 O O . LYS A 1 109 ? 23.926 -1.864 -39.875 1.00 68.06 109 LYS A O 1
ATOM 960 N N . ASP A 1 110 ? 24.173 -2.365 -37.684 1.00 60.44 110 ASP A N 1
ATOM 961 C CA . ASP A 1 110 ? 25.638 -2.251 -37.616 1.00 60.44 110 ASP A CA 1
ATOM 962 C C . ASP A 1 110 ? 26.359 -3.539 -38.078 1.00 60.44 110 ASP A C 1
ATOM 964 O O . ASP A 1 110 ? 27.563 -3.527 -38.314 1.00 60.44 110 ASP A O 1
ATOM 968 N N . GLY A 1 111 ? 25.633 -4.652 -38.250 1.00 52.09 111 GLY A N 1
ATOM 969 C CA . GLY A 1 111 ? 26.126 -5.907 -38.836 1.00 52.09 111 GLY A CA 1
ATOM 970 C C . GLY A 1 111 ? 26.187 -5.953 -40.376 1.00 52.09 111 GLY A C 1
ATOM 971 O O . GLY A 1 111 ? 26.267 -7.049 -40.937 1.00 52.09 111 GLY A O 1
ATOM 972 N N . ARG A 1 112 ? 26.121 -4.802 -41.062 1.00 45.66 112 ARG A N 1
ATOM 973 C CA . ARG A 1 112 ? 26.364 -4.639 -42.509 1.00 45.66 112 ARG A CA 1
ATOM 974 C C . ARG A 1 112 ? 27.487 -3.651 -42.778 1.00 45.66 112 ARG A C 1
ATOM 976 O O . ARG A 1 112 ? 27.443 -2.553 -42.190 1.00 45.66 112 ARG A O 1
#

pLDDT: mean 90.23, std 10.7, range [45.66, 97.94]